Protein AF-A0A419HL09-F1 (afdb_monomer)

Solvent-accessible surface area (backbone atoms only — not comparable to full-atom values): 7977 Å² total; per-residue (Å²): 132,86,59,69,48,57,58,48,46,53,53,75,68,60,90,82,55,53,80,40,65,50,60,51,70,68,62,63,86,69,49,49,61,59,54,57,70,48,41,67,68,44,73,73,35,89,59,52,77,87,79,62,77,94,70,63,60,51,78,77,43,82,54,83,77,85,52,54,80,73,56,50,77,66,54,51,51,51,52,51,54,51,52,49,62,69,48,72,80,61,78,89,81,84,73,44,80,46,75,74,45,79,57,64,70,48,78,45,66,44,65,39,66,62,66,70,56,49,68,65,65,73,78,116

pLDDT: mean 76.98, std 15.02, range [38.66, 94.62]

Structure (mmCIF, N/CA/C/O backbone):
data_AF-A0A419HL09-F1
#
_entry.id   AF-A0A419HL09-F1
#
loop_
_atom_site.group_PDB
_atom_site.id
_atom_site.type_symbol
_atom_site.label_atom_id
_atom_site.label_alt_id
_atom_site.label_comp_id
_atom_site.label_asym_id
_atom_site.label_entity_id
_atom_site.label_seq_id
_atom_site.pdbx_PDB_ins_code
_atom_site.Cartn_x
_atom_site.Cartn_y
_atom_site.Cartn_z
_atom_site.occupancy
_atom_site.B_iso_or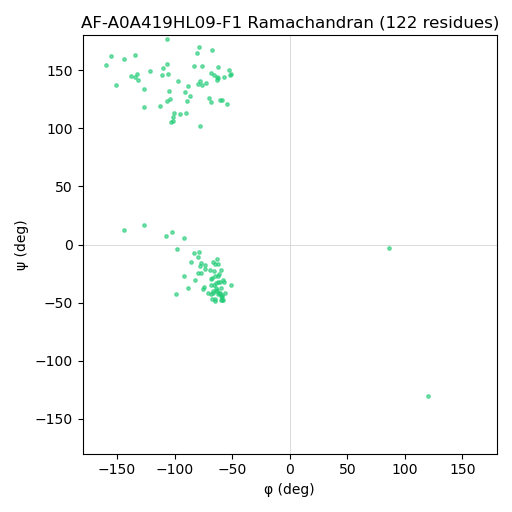_equiv
_atom_site.auth_seq_id
_atom_site.auth_comp_id
_atom_site.auth_asym_id
_atom_site.auth_atom_id
_atom_site.pdbx_PDB_model_num
ATOM 1 N N . MET A 1 1 ? 0.311 -14.899 -26.953 1.00 41.19 1 MET A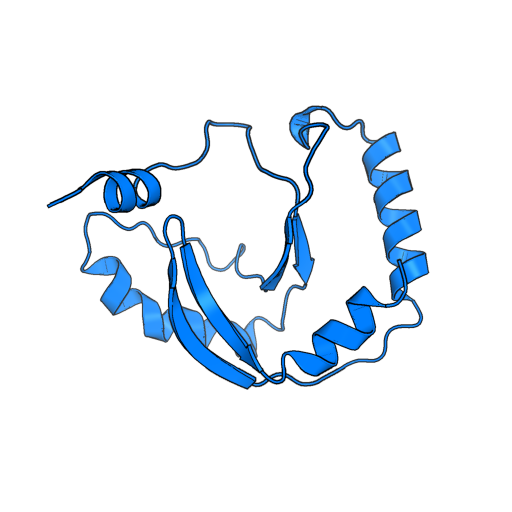 N 1
ATOM 2 C CA . MET A 1 1 ? 0.486 -14.529 -25.535 1.00 41.19 1 MET A CA 1
ATOM 3 C C . MET A 1 1 ? 0.433 -13.021 -25.478 1.00 41.19 1 MET A C 1
ATOM 5 O O . MET A 1 1 ? 1.209 -12.391 -26.180 1.00 41.19 1 MET A O 1
ATOM 9 N N . ASP A 1 2 ? -0.546 -12.472 -24.769 1.00 39.72 2 ASP A N 1
ATOM 10 C CA . ASP A 1 2 ? -0.732 -11.030 -24.618 1.00 39.72 2 ASP A CA 1
ATOM 11 C C . ASP A 1 2 ? 0.275 -10.509 -23.581 1.00 39.72 2 ASP A C 1
ATOM 13 O O . ASP A 1 2 ? 0.131 -10.749 -22.385 1.00 39.72 2 ASP A O 1
ATOM 17 N N . THR A 1 3 ? 1.359 -9.892 -24.054 1.00 46.03 3 THR A N 1
ATOM 18 C CA . THR A 1 3 ? 2.448 -9.363 -23.214 1.00 46.03 3 THR A CA 1
ATOM 19 C C . THR A 1 3 ? 2.104 -8.014 -22.576 1.00 46.03 3 THR A C 1
ATOM 21 O O . THR A 1 3 ? 2.835 -7.549 -21.704 1.00 46.03 3 THR A O 1
ATOM 24 N N . SER A 1 4 ? 0.960 -7.415 -22.933 1.00 57.09 4 SER A N 1
ATOM 25 C CA . SER A 1 4 ? 0.589 -6.049 -22.538 1.00 57.09 4 SER A CA 1
ATOM 26 C C . SER A 1 4 ? 0.441 -5.843 -21.025 1.00 57.09 4 SER A C 1
ATOM 28 O O . SER A 1 4 ? 0.661 -4.738 -20.526 1.00 57.09 4 SER A O 1
ATOM 30 N N . GLY A 1 5 ? 0.099 -6.896 -20.275 1.00 52.91 5 GLY A N 1
ATOM 31 C CA . GLY A 1 5 ? -0.006 -6.850 -18.814 1.00 52.91 5 GLY A CA 1
ATOM 32 C C . GLY A 1 5 ? 1.350 -6.823 -18.099 1.00 52.91 5 GLY A C 1
ATOM 33 O O . GLY A 1 5 ? 1.498 -6.120 -17.103 1.00 52.91 5 GLY A O 1
ATOM 34 N N . LEU A 1 6 ? 2.356 -7.535 -18.618 1.00 55.03 6 LEU A N 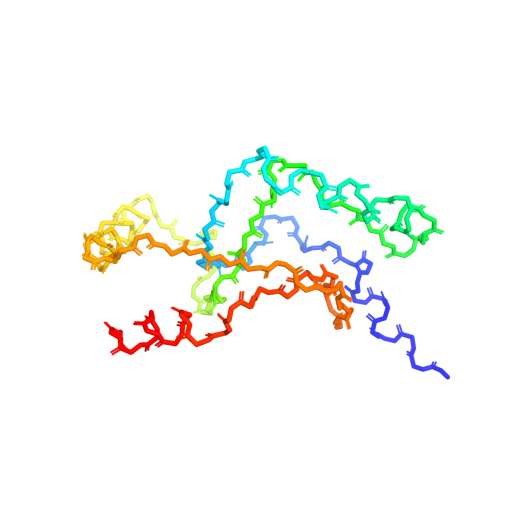1
ATOM 35 C CA . LEU A 1 6 ? 3.708 -7.549 -18.043 1.00 55.03 6 LEU A CA 1
ATOM 36 C C . LEU A 1 6 ? 4.462 -6.252 -18.354 1.00 55.03 6 LEU A C 1
ATOM 38 O O . LEU A 1 6 ? 5.130 -5.707 -17.479 1.00 55.03 6 LEU A O 1
ATOM 42 N N . ASP A 1 7 ? 4.288 -5.701 -19.555 1.00 57.69 7 ASP A N 1
ATOM 43 C CA . ASP A 1 7 ? 4.914 -4.432 -19.947 1.00 57.69 7 ASP A CA 1
ATOM 44 C C . ASP A 1 7 ? 4.434 -3.257 -19.066 1.00 57.69 7 ASP A C 1
ATOM 46 O O . ASP A 1 7 ? 5.196 -2.342 -18.738 1.00 57.69 7 ASP A O 1
ATOM 50 N N . ARG A 1 8 ? 3.179 -3.314 -18.595 1.00 56.97 8 ARG A N 1
ATOM 51 C CA . ARG A 1 8 ? 2.622 -2.349 -17.632 1.00 56.97 8 ARG A CA 1
ATOM 52 C C . ARG A 1 8 ? 3.253 -2.446 -16.245 1.00 56.97 8 ARG A C 1
ATOM 54 O O . ARG A 1 8 ? 3.443 -1.411 -15.614 1.00 56.97 8 ARG A O 1
ATOM 61 N N . LEU A 1 9 ? 3.623 -3.646 -15.792 1.00 53.53 9 LEU A N 1
ATOM 62 C CA . LEU A 1 9 ? 4.355 -3.846 -14.532 1.00 53.53 9 LEU A CA 1
ATOM 63 C C . LEU A 1 9 ? 5.783 -3.282 -14.596 1.00 53.53 9 LEU A C 1
ATOM 65 O O . LEU A 1 9 ? 6.315 -2.840 -13.579 1.00 53.53 9 LEU A O 1
ATOM 69 N N . CYS A 1 10 ? 6.381 -3.256 -15.790 1.00 52.38 10 CYS A N 1
ATOM 70 C CA . CYS A 1 10 ? 7.747 -2.776 -16.012 1.00 52.38 10 CYS A CA 1
ATOM 71 C C . CYS A 1 10 ? 7.869 -1.243 -16.016 1.00 52.38 10 CYS A C 1
ATOM 73 O O . CYS A 1 10 ? 8.976 -0.707 -15.933 1.00 52.38 10 CYS A O 1
ATOM 75 N N . THR A 1 11 ? 6.758 -0.517 -16.157 1.00 57.78 11 THR A N 1
ATOM 76 C CA . THR A 1 11 ? 6.784 0.932 -16.385 1.00 57.78 11 THR A CA 1
ATOM 77 C C . THR A 1 11 ? 6.627 1.684 -15.065 1.00 57.78 11 THR A C 1
ATOM 79 O O . THR A 1 11 ? 5.566 1.661 -14.443 1.00 57.78 11 THR A O 1
ATOM 82 N N . ARG A 1 12 ? 7.679 2.389 -14.624 1.00 59.31 12 ARG A N 1
ATOM 83 C CA . ARG A 1 12 ? 7.547 3.377 -13.539 1.00 59.31 12 ARG A CA 1
ATOM 84 C C . ARG A 1 12 ? 6.663 4.535 -14.007 1.00 59.31 12 ARG A C 1
ATOM 86 O O . ARG A 1 12 ? 6.729 4.919 -15.173 1.00 59.31 12 ARG A O 1
ATOM 93 N N . TRP A 1 13 ? 5.880 5.108 -13.092 1.00 59.19 13 TRP A N 1
ATOM 94 C CA . TRP A 1 13 ? 5.129 6.338 -13.359 1.00 59.19 13 TRP A CA 1
ATOM 95 C C . TRP A 1 13 ? 6.060 7.435 -13.911 1.00 59.19 13 TRP A C 1
ATOM 97 O O . TRP A 1 13 ? 7.233 7.478 -13.508 1.00 59.19 13 TRP A O 1
ATOM 107 N N . PRO A 1 14 ? 5.575 8.310 -14.818 1.00 61.56 14 PRO A N 1
ATOM 108 C CA . PRO A 1 14 ? 6.348 9.454 -15.285 1.00 61.56 14 PRO A CA 1
ATOM 109 C C . PRO A 1 14 ? 6.905 10.272 -14.114 1.00 61.56 14 PRO A C 1
ATOM 111 O O . PRO A 1 14 ? 6.297 10.367 -13.047 1.00 61.56 14 PRO A O 1
ATOM 114 N N . ALA A 1 15 ? 8.085 10.864 -14.293 1.00 59.88 15 ALA A N 1
ATOM 115 C CA . ALA A 1 15 ? 8.721 11.643 -13.236 1.00 59.88 15 ALA A CA 1
ATOM 116 C C . ALA A 1 15 ? 7.811 12.804 -12.787 1.00 59.88 15 ALA A C 1
ATOM 118 O O . ALA A 1 15 ? 7.416 13.634 -13.600 1.00 59.88 15 ALA A O 1
ATOM 119 N N . GLY A 1 16 ? 7.504 12.866 -11.487 1.00 60.12 16 GLY A N 1
ATOM 120 C CA . GLY A 1 16 ? 6.621 13.888 -10.910 1.00 60.12 16 GLY A CA 1
ATOM 121 C C . GLY A 1 16 ? 5.128 13.552 -10.961 1.00 60.12 16 GLY A C 1
ATOM 122 O O . GLY A 1 16 ? 4.325 14.301 -10.407 1.00 60.12 16 GLY A O 1
ATOM 123 N N . GLU A 1 17 ? 4.753 12.422 -11.560 1.00 63.56 17 GLU A N 1
ATOM 124 C CA . GLU A 1 17 ? 3.391 11.907 -11.521 1.00 63.56 17 GLU A CA 1
ATOM 125 C C . GLU A 1 17 ? 3.292 10.796 -10.482 1.00 63.56 17 GLU A C 1
ATOM 127 O O . GLU A 1 17 ? 3.863 9.715 -10.616 1.00 63.56 17 GLU A O 1
ATOM 132 N N . THR A 1 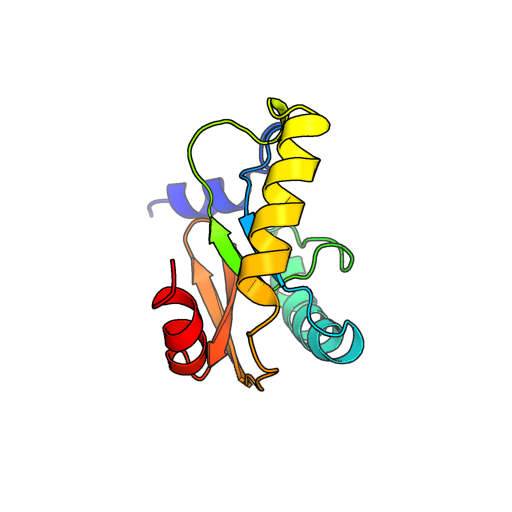18 ? 2.535 11.066 -9.427 1.00 64.12 18 THR A N 1
ATOM 133 C CA . 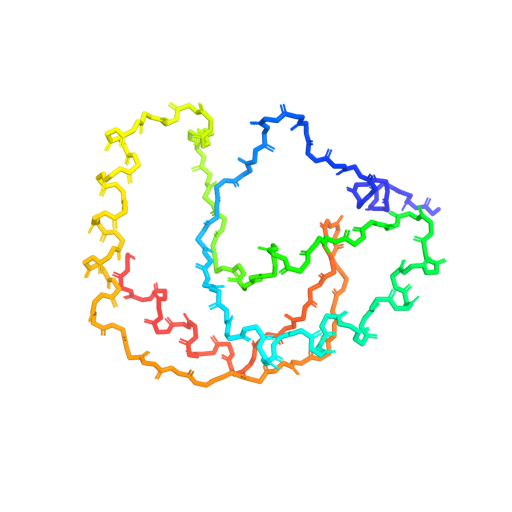THR A 1 18 ? 2.056 10.035 -8.517 1.00 64.12 18 THR A CA 1
ATOM 134 C C . THR A 1 18 ? 0.551 10.173 -8.414 1.00 64.12 18 THR A C 1
ATOM 136 O O . THR A 1 18 ? 0.011 11.275 -8.264 1.00 64.12 18 THR A O 1
ATOM 139 N N . 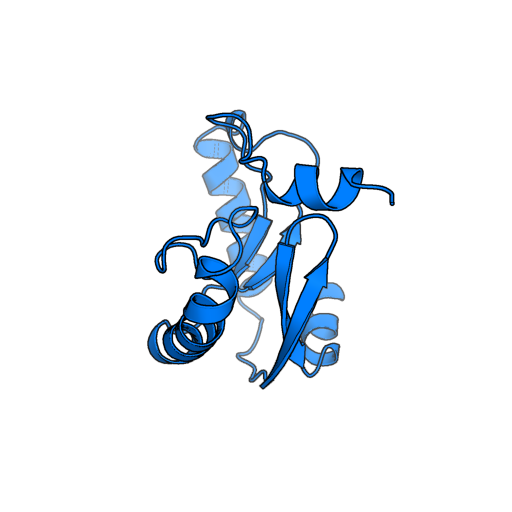LYS A 1 19 ? -0.154 9.045 -8.510 1.00 71.94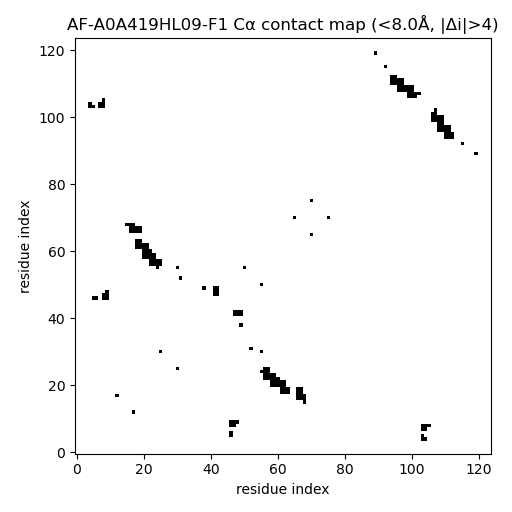 19 LYS A N 1
ATOM 140 C CA . LYS A 1 19 ? -1.546 9.015 -8.080 1.00 71.94 19 LYS A CA 1
ATOM 141 C C . LYS A 1 19 ? -1.564 9.309 -6.577 1.00 71.94 19 LYS A C 1
ATOM 143 O O . LYS A 1 19 ? -0.654 8.908 -5.850 1.00 71.94 19 LYS A O 1
ATOM 148 N N . LEU A 1 20 ? -2.551 10.068 -6.116 1.00 75.94 20 LEU A N 1
ATOM 149 C CA . LEU A 1 20 ? -2.761 10.247 -4.685 1.00 75.94 20 LEU A CA 1
ATOM 150 C C . LEU A 1 20 ? -3.420 8.983 -4.140 1.00 75.94 20 LEU A C 1
ATOM 152 O O . LEU A 1 20 ? -4.331 8.431 -4.754 1.00 75.94 20 LEU A O 1
ATOM 156 N N . HIS A 1 21 ? -2.966 8.518 -2.984 1.00 82.50 21 HIS A N 1
ATOM 157 C CA . HIS A 1 21 ? -3.554 7.370 -2.309 1.00 82.50 21 HIS A CA 1
ATOM 158 C C . HIS A 1 21 ? -3.731 7.687 -0.833 1.00 82.50 21 HIS A C 1
ATOM 160 O O . HIS A 1 21 ? -2.880 8.332 -0.221 1.00 82.50 21 HIS A O 1
ATOM 166 N N . VAL A 1 22 ? -4.814 7.177 -0.259 1.00 83.25 22 VAL A N 1
ATOM 167 C CA . VAL A 1 22 ? -4.938 7.019 1.186 1.00 83.25 22 VAL A CA 1
ATOM 168 C C . VAL A 1 22 ? -4.329 5.669 1.535 1.00 83.25 22 VAL A C 1
ATOM 170 O O . VAL A 1 22 ? -4.672 4.644 0.939 1.00 83.25 22 VAL A O 1
ATOM 173 N N . TYR A 1 23 ? -3.408 5.671 2.487 1.00 86.25 23 TYR A N 1
ATOM 174 C CA . TYR A 1 23 ? -2.740 4.481 2.985 1.00 86.25 23 TYR A CA 1
ATOM 175 C C . TYR A 1 23 ? -2.502 4.613 4.483 1.00 86.25 23 TYR A C 1
ATOM 177 O O . TYR A 1 23 ? -2.454 5.722 5.017 1.00 86.25 23 TYR A O 1
ATOM 185 N N . PHE A 1 24 ? -2.295 3.482 5.146 1.00 85.12 24 PHE A N 1
ATOM 186 C CA . PHE A 1 24 ? -1.674 3.461 6.463 1.00 85.12 24 PHE A CA 1
ATOM 187 C C . PHE A 1 24 ? -0.280 2.849 6.354 1.00 85.12 24 PHE A C 1
ATOM 189 O O . PHE A 1 24 ? 0.005 2.056 5.451 1.00 85.12 24 PHE A O 1
ATOM 196 N N . VAL A 1 25 ? 0.603 3.262 7.258 1.00 84.06 25 VAL A N 1
ATOM 197 C CA . VAL A 1 25 ? 1.963 2.733 7.374 1.00 84.06 25 VAL A CA 1
ATOM 198 C C . VAL A 1 25 ? 1.962 1.792 8.572 1.00 84.06 25 VAL A C 1
ATOM 200 O O . VAL A 1 25 ? 1.867 2.276 9.702 1.00 84.06 25 VAL A O 1
ATOM 203 N N . PRO A 1 26 ? 1.992 0.467 8.357 1.00 80.50 26 PRO A N 1
ATOM 204 C CA . PRO A 1 26 ? 2.084 -0.476 9.463 1.00 80.50 26 PRO A CA 1
ATOM 205 C C . PRO A 1 26 ? 3.448 -0.367 10.158 1.00 80.50 26 PRO A C 1
ATOM 207 O O . PRO A 1 26 ? 4.386 0.218 9.610 1.00 80.50 26 PRO A O 1
ATOM 210 N N . ASP A 1 27 ? 3.580 -0.974 11.339 1.00 86.06 27 ASP A N 1
ATOM 211 C CA . ASP A 1 27 ? 4.868 -1.067 12.031 1.00 86.06 27 ASP A CA 1
ATOM 212 C C . ASP A 1 27 ? 5.930 -1.705 11.106 1.00 86.06 27 ASP A C 1
ATOM 214 O O . ASP A 1 27 ? 5.751 -2.851 10.667 1.00 86.06 27 ASP A O 1
ATOM 218 N N . PRO A 1 28 ? 7.050 -1.008 10.813 1.00 86.50 28 PRO A N 1
ATOM 219 C CA . PRO A 1 28 ? 8.140 -1.547 10.009 1.00 86.50 28 PRO A CA 1
ATOM 220 C C . PRO A 1 28 ? 8.633 -2.914 10.488 1.00 86.50 28 PRO A C 1
ATOM 222 O O . PRO A 1 28 ? 8.977 -3.754 9.655 1.00 86.50 28 PRO A O 1
ATOM 225 N N . ALA A 1 29 ? 8.638 -3.172 11.799 1.00 88.62 29 ALA A N 1
ATOM 226 C CA . ALA A 1 29 ? 9.079 -4.447 12.359 1.00 88.62 29 ALA A CA 1
ATOM 227 C C . ALA A 1 29 ? 8.175 -5.622 11.942 1.00 88.62 29 ALA A C 1
ATOM 229 O O . ALA A 1 29 ? 8.650 -6.753 11.843 1.00 88.62 29 ALA A O 1
ATOM 230 N N . GLN A 1 30 ? 6.899 -5.358 11.650 1.00 84.19 30 GLN A N 1
ATOM 231 C CA . GLN A 1 30 ? 5.923 -6.371 11.246 1.00 84.19 30 GLN A CA 1
ATOM 232 C C . GLN A 1 30 ? 5.913 -6.606 9.729 1.00 84.19 30 GLN A C 1
ATOM 234 O O . GLN A 1 30 ? 5.782 -7.743 9.280 1.00 84.19 30 GLN A O 1
ATOM 239 N N . ILE A 1 31 ? 6.092 -5.555 8.922 1.00 84.81 31 ILE A N 1
ATOM 240 C CA . ILE A 1 31 ? 5.974 -5.648 7.452 1.00 84.81 31 ILE A CA 1
ATOM 241 C C . ILE A 1 31 ? 7.286 -5.936 6.733 1.00 84.81 31 ILE A C 1
ATOM 243 O O . ILE A 1 31 ? 7.277 -6.532 5.654 1.00 84.81 31 ILE A O 1
ATOM 247 N N . THR A 1 32 ? 8.421 -5.539 7.311 1.00 88.12 32 THR A N 1
ATOM 248 C CA . THR A 1 32 ? 9.736 -5.739 6.687 1.00 88.12 32 THR A CA 1
ATOM 249 C C . THR A 1 32 ? 10.020 -7.221 6.410 1.00 88.12 32 THR A C 1
ATOM 251 O O . THR A 1 32 ? 10.415 -7.531 5.284 1.00 88.12 32 THR A O 1
ATOM 254 N N . PRO A 1 33 ? 9.764 -8.164 7.345 1.00 89.31 33 PRO A N 1
ATOM 255 C CA . PRO A 1 33 ? 9.976 -9.588 7.081 1.00 89.31 33 PRO A CA 1
ATOM 256 C C . PRO A 1 33 ? 9.138 -10.124 5.913 1.00 89.31 33 PRO A C 1
ATOM 258 O O . PRO A 1 33 ? 9.641 -10.917 5.118 1.00 89.31 33 PRO A O 1
ATOM 261 N N . LEU A 1 34 ? 7.891 -9.658 5.765 1.00 86.06 34 LEU A N 1
ATOM 262 C CA . LEU A 1 34 ? 7.010 -10.053 4.660 1.00 86.06 34 LEU A CA 1
ATOM 263 C C . LEU A 1 34 ? 7.563 -9.575 3.317 1.00 86.06 34 LEU A C 1
ATOM 265 O O . LEU A 1 34 ? 7.695 -10.357 2.378 1.00 86.06 34 LEU A O 1
ATOM 269 N N . ALA A 1 35 ? 7.948 -8.298 3.236 1.00 87.62 35 ALA A N 1
ATOM 270 C CA . ALA A 1 35 ? 8.558 -7.749 2.031 1.00 87.62 35 ALA A CA 1
ATOM 271 C C . ALA A 1 35 ? 9.864 -8.481 1.687 1.00 87.62 35 ALA A C 1
ATOM 273 O O . ALA A 1 35 ? 10.107 -8.801 0.525 1.00 87.62 35 ALA A O 1
ATOM 274 N N . HIS A 1 36 ? 10.695 -8.780 2.690 1.00 91.19 36 HIS A N 1
ATOM 275 C CA . HIS A 1 36 ? 11.965 -9.483 2.506 1.00 91.19 36 HIS A CA 1
ATOM 276 C C . HIS A 1 36 ? 11.776 -10.922 2.027 1.00 91.19 36 HIS A C 1
ATOM 278 O O . HIS A 1 36 ? 1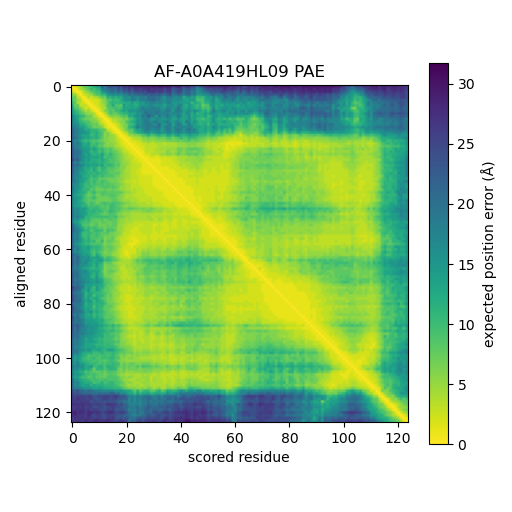2.560 -11.364 1.192 1.00 91.19 36 HIS A O 1
ATOM 284 N N . ALA A 1 37 ? 10.720 -11.615 2.459 1.00 90.19 37 ALA A N 1
ATOM 285 C CA . ALA A 1 37 ? 10.381 -12.946 1.957 1.00 90.19 37 ALA A CA 1
ATOM 286 C C . ALA A 1 37 ? 10.018 -12.947 0.457 1.00 90.19 37 ALA A C 1
ATOM 288 O O . ALA A 1 37 ? 10.336 -13.900 -0.250 1.00 90.19 37 ALA A O 1
ATOM 289 N N . CYS A 1 38 ? 9.407 -11.871 -0.052 1.00 88.75 38 CYS A N 1
ATOM 290 C CA . CYS A 1 38 ? 9.046 -11.745 -1.469 1.00 88.75 38 CYS A CA 1
ATOM 291 C C . CYS A 1 38 ? 10.224 -11.342 -2.373 1.00 88.75 38 CYS A C 1
ATOM 293 O O . CYS A 1 38 ? 10.197 -11.608 -3.574 1.00 88.75 38 CYS A O 1
ATOM 295 N N . ARG A 1 39 ? 11.249 -10.675 -1.826 1.00 90.25 39 ARG A N 1
ATOM 296 C CA . ARG A 1 39 ? 12.338 -10.070 -2.615 1.00 90.25 39 ARG A CA 1
ATOM 297 C C . ARG A 1 39 ? 13.107 -11.048 -3.500 1.00 90.25 39 ARG A C 1
ATOM 299 O O . ARG A 1 39 ? 13.246 -10.712 -4.667 1.00 90.25 39 ARG A O 1
ATOM 306 N N . PRO A 1 40 ? 13.555 -12.228 -3.028 1.00 92.00 40 PRO A N 1
ATOM 307 C CA . PRO A 1 40 ? 14.289 -13.158 -3.885 1.00 92.00 40 PRO A CA 1
ATOM 308 C C . PRO A 1 40 ? 13.500 -13.539 -5.142 1.00 92.00 40 PRO A C 1
ATOM 310 O O . PRO A 1 40 ? 14.045 -13.518 -6.237 1.00 92.00 40 PRO A O 1
ATOM 313 N N . VAL A 1 41 ? 12.192 -13.778 -4.996 1.00 90.75 41 VAL A N 1
ATOM 314 C CA . VAL A 1 41 ? 11.301 -14.116 -6.117 1.00 90.75 41 VAL A CA 1
ATOM 315 C C . VAL A 1 41 ? 11.138 -12.937 -7.081 1.00 90.75 41 VAL A C 1
ATOM 317 O O . VAL A 1 41 ? 11.116 -13.124 -8.293 1.00 90.75 41 VAL A O 1
ATOM 320 N N . ILE A 1 42 ? 11.019 -11.713 -6.558 1.00 88.38 42 ILE A N 1
ATOM 321 C CA . ILE A 1 42 ? 10.903 -10.501 -7.382 1.00 88.38 42 ILE A CA 1
ATOM 322 C C . ILE A 1 42 ? 12.215 -10.219 -8.125 1.00 88.38 42 ILE A C 1
ATOM 324 O O . ILE A 1 42 ? 12.179 -9.888 -9.306 1.00 88.38 42 ILE A O 1
ATOM 328 N N . ASP A 1 43 ? 13.356 -10.360 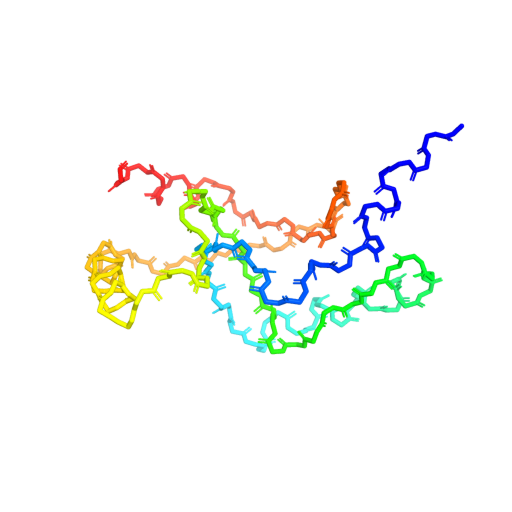-7.452 1.00 89.81 43 ASP A N 1
ATOM 329 C CA . ASP A 1 43 ? 14.680 -10.044 -7.994 1.00 89.81 43 ASP A CA 1
ATOM 330 C C . ASP A 1 43 ? 15.113 -11.037 -9.099 1.00 89.81 43 ASP A C 1
ATOM 332 O O . ASP A 1 43 ? 15.934 -10.693 -9.949 1.00 89.81 43 ASP A O 1
ATOM 336 N N . GLU A 1 44 ? 14.534 -12.244 -9.140 1.00 92.31 44 GLU A N 1
ATOM 337 C CA . GLU A 1 44 ? 14.718 -13.220 -10.228 1.00 92.31 44 GLU A CA 1
ATOM 338 C C . GLU A 1 44 ? 13.979 -12.843 -11.525 1.00 92.31 44 GLU A C 1
ATOM 340 O O . GLU A 1 44 ? 14.295 -13.363 -12.599 1.00 92.31 44 GLU A O 1
ATOM 345 N N . LEU A 1 45 ? 12.997 -11.939 -11.451 1.00 87.38 45 LEU A N 1
ATOM 346 C CA . LEU A 1 45 ? 12.157 -11.558 -12.582 1.00 87.38 45 LEU A CA 1
ATOM 347 C C . LEU A 1 45 ? 12.626 -10.214 -13.167 1.00 87.38 45 LEU A C 1
ATOM 349 O O . LEU A 1 45 ? 12.331 -9.163 -12.600 1.00 87.38 45 LEU A O 1
ATOM 353 N N . PRO A 1 46 ? 13.286 -10.193 -14.344 1.00 84.12 46 PRO A N 1
ATOM 354 C CA . PRO A 1 46 ? 13.874 -8.969 -14.906 1.00 84.12 46 PRO A CA 1
ATOM 355 C C . PRO A 1 46 ? 12.836 -7.910 -15.311 1.00 84.12 46 PRO A C 1
ATOM 357 O O . PRO A 1 46 ? 13.188 -6.756 -15.544 1.00 84.12 46 PRO A O 1
ATOM 360 N N . CYS A 1 47 ? 11.563 -8.297 -15.413 1.00 79.38 47 CYS A N 1
ATOM 361 C CA . CYS A 1 47 ? 10.438 -7.405 -15.682 1.00 79.38 47 CYS A CA 1
ATOM 362 C C . CYS A 1 47 ? 9.905 -6.693 -14.426 1.00 79.38 47 CYS A C 1
ATOM 364 O O . CYS A 1 47 ? 9.038 -5.828 -14.534 1.00 79.38 47 CYS A O 1
ATOM 366 N N . LEU A 1 48 ? 10.388 -7.042 -13.232 1.00 82.69 48 LEU A N 1
ATOM 367 C CA . LEU A 1 48 ? 9.930 -6.450 -11.983 1.00 82.69 48 LEU A CA 1
ATOM 368 C C . LEU A 1 48 ? 11.013 -5.572 -11.360 1.00 82.69 48 LEU A C 1
ATOM 370 O O . LEU A 1 48 ? 12.207 -5.848 -11.425 1.00 82.69 48 LEU A O 1
ATOM 374 N N . ALA A 1 49 ? 10.571 -4.502 -10.704 1.00 81.31 49 ALA A N 1
ATOM 375 C CA . ALA A 1 49 ? 11.423 -3.661 -9.880 1.00 81.31 49 ALA A CA 1
ATOM 376 C C . ALA A 1 49 ? 10.805 -3.535 -8.488 1.00 81.31 49 ALA A C 1
ATOM 378 O O . ALA A 1 49 ? 9.700 -3.009 -8.334 1.00 81.31 49 ALA A O 1
ATOM 379 N N . ARG A 1 50 ? 11.523 -3.993 -7.458 1.00 84.25 50 ARG A N 1
ATOM 380 C CA . ARG A 1 50 ? 11.073 -3.831 -6.072 1.00 84.25 50 ARG A CA 1
ATOM 381 C C . ARG A 1 50 ? 11.114 -2.367 -5.631 1.00 84.25 50 ARG A C 1
ATOM 383 O O . ARG A 1 50 ? 12.007 -1.609 -6.019 1.00 84.25 50 ARG A O 1
ATOM 390 N N . GLN A 1 51 ? 10.181 -1.998 -4.760 1.00 83.38 51 GLN A N 1
ATOM 391 C CA . GLN A 1 51 ? 10.177 -0.689 -4.110 1.00 83.38 51 GLN A CA 1
ATOM 392 C C . GLN A 1 51 ? 11.114 -0.668 -2.881 1.00 83.38 51 GLN A C 1
ATOM 394 O O . GLN A 1 51 ? 11.373 -1.721 -2.285 1.00 83.38 51 GLN A O 1
ATOM 399 N N . PRO A 1 52 ? 11.657 0.503 -2.493 1.00 84.12 52 PRO A N 1
ATOM 400 C CA . PRO A 1 52 ? 12.395 0.681 -1.240 1.00 84.12 52 PRO A CA 1
ATOM 401 C C . PRO A 1 52 ? 11.530 0.424 0.005 1.00 84.12 52 PRO A C 1
ATOM 403 O O . PRO A 1 52 ? 10.332 0.696 -0.010 1.00 84.12 52 PRO A O 1
ATOM 406 N N . ASP A 1 53 ? 12.151 0.002 1.115 1.00 84.88 53 ASP A N 1
ATOM 407 C CA . ASP A 1 53 ? 11.430 -0.280 2.375 1.00 84.88 53 ASP A CA 1
ATOM 408 C C . ASP A 1 53 ? 10.705 0.946 2.940 1.00 84.88 53 ASP A C 1
ATOM 410 O O . ASP A 1 53 ? 9.617 0.832 3.495 1.00 84.88 53 ASP A O 1
ATOM 414 N N . VAL A 1 54 ? 11.268 2.137 2.728 1.00 84.69 54 VAL A N 1
ATOM 415 C CA . VAL A 1 54 ? 10.667 3.413 3.150 1.00 84.69 54 VAL A CA 1
ATOM 416 C C . VAL A 1 54 ? 9.327 3.712 2.472 1.00 84.69 54 VAL A C 1
ATOM 418 O O . VAL A 1 54 ? 8.633 4.635 2.884 1.00 84.69 54 VAL A O 1
ATOM 421 N N . TRP A 1 55 ? 8.970 2.966 1.424 1.00 85.06 55 TRP A N 1
ATOM 422 C CA . TRP A 1 55 ? 7.701 3.098 0.713 1.00 85.06 55 TRP A CA 1
ATOM 423 C C . TRP A 1 55 ? 6.738 1.946 1.000 1.00 85.06 55 TRP A C 1
ATOM 425 O O . TRP A 1 55 ? 5.692 1.880 0.360 1.00 85.06 55 TRP A O 1
ATOM 435 N N . LEU A 1 56 ? 7.045 1.041 1.935 1.00 86.19 56 LEU A N 1
ATOM 436 C CA . LEU A 1 56 ? 6.103 -0.005 2.327 1.00 86.19 56 LEU A CA 1
ATOM 437 C C . LEU A 1 56 ? 4.907 0.612 3.060 1.00 86.19 56 LEU A C 1
ATOM 439 O O . LEU A 1 56 ? 5.054 1.298 4.068 1.00 86.19 56 LEU A O 1
ATOM 443 N N . HIS A 1 57 ? 3.715 0.361 2.532 1.00 86.75 57 HIS A N 1
ATOM 444 C CA . HIS A 1 57 ? 2.450 0.817 3.089 1.00 86.75 57 HIS A CA 1
ATOM 445 C C . HIS A 1 57 ? 1.322 -0.112 2.640 1.00 86.75 57 HIS A C 1
ATOM 447 O O . HIS A 1 57 ? 1.458 -0.843 1.657 1.00 86.75 57 HIS A O 1
ATOM 453 N N . ALA A 1 58 ? 0.192 -0.051 3.337 1.00 85.44 58 ALA A N 1
ATOM 454 C CA . ALA A 1 58 ? -1.037 -0.705 2.918 1.00 85.44 58 ALA A CA 1
ATOM 455 C C . ALA A 1 58 ? -1.972 0.343 2.302 1.00 85.44 58 ALA A C 1
ATOM 457 O O . ALA A 1 58 ? -2.477 1.239 2.985 1.00 85.44 58 ALA A O 1
ATOM 458 N N . THR A 1 59 ? -2.159 0.266 0.984 1.00 84.88 59 THR A N 1
ATOM 459 C CA . THR A 1 59 ? -3.053 1.163 0.246 1.00 84.88 59 THR A CA 1
ATOM 460 C C . THR A 1 59 ? -4.508 0.861 0.598 1.00 84.88 59 THR A C 1
ATOM 462 O O . THR A 1 59 ? -4.957 -0.269 0.443 1.00 84.88 59 THR A O 1
ATOM 465 N N . MET A 1 60 ? -5.255 1.880 1.023 1.00 82.81 60 MET A N 1
ATOM 466 C CA . MET A 1 60 ? -6.682 1.769 1.345 1.00 82.81 60 MET A CA 1
ATOM 467 C C . MET A 1 60 ? -7.565 2.245 0.193 1.00 82.81 60 MET A C 1
ATOM 469 O O . MET A 1 60 ? -8.581 1.633 -0.116 1.00 82.81 60 MET A O 1
ATOM 473 N N . MET A 1 61 ? -7.187 3.359 -0.437 1.00 79.94 61 MET A N 1
ATOM 474 C CA . MET A 1 61 ? -7.989 3.995 -1.478 1.00 79.94 61 MET A CA 1
ATOM 475 C C . MET A 1 61 ? -7.086 4.732 -2.458 1.00 79.94 61 MET A C 1
ATOM 477 O O . MET A 1 61 ? -6.155 5.428 -2.057 1.00 79.94 61 MET A O 1
ATOM 481 N N . ALA A 1 62 ? -7.376 4.599 -3.748 1.00 80.56 62 ALA A N 1
ATOM 482 C CA . ALA A 1 62 ? -6.794 5.453 -4.771 1.00 80.56 62 ALA A CA 1
ATOM 483 C C . ALA A 1 62 ? -7.673 6.701 -4.935 1.00 80.56 62 ALA A C 1
ATOM 485 O O . ALA A 1 62 ? -8.895 6.590 -4.968 1.00 80.56 62 ALA A O 1
ATOM 486 N N . VAL A 1 63 ? -7.058 7.874 -5.035 1.00 79.94 63 VAL A N 1
ATOM 487 C CA . VAL A 1 63 ? -7.752 9.151 -5.212 1.00 79.94 63 VAL A CA 1
ATOM 488 C C . VAL A 1 63 ? -7.594 9.575 -6.668 1.00 79.94 63 VAL A C 1
ATOM 490 O O . VAL A 1 63 ? -6.481 9.642 -7.191 1.00 79.94 63 VAL A O 1
ATOM 493 N N . ASP A 1 64 ? -8.721 9.827 -7.323 1.00 78.38 64 ASP A N 1
ATOM 494 C CA . ASP A 1 64 ? -8.802 10.307 -8.701 1.00 78.38 64 ASP A CA 1
ATOM 495 C C . ASP A 1 64 ? -9.218 11.787 -8.729 1.00 78.38 64 ASP A C 1
ATOM 497 O O . ASP A 1 64 ? -9.849 12.284 -7.795 1.00 78.38 64 ASP A O 1
ATOM 501 N N . GLY A 1 65 ? -8.864 12.502 -9.801 1.00 80.56 65 GLY A N 1
ATOM 502 C CA . GLY A 1 65 ? -9.152 13.930 -9.965 1.00 80.56 65 GLY A CA 1
ATOM 503 C C . GLY A 1 65 ? -7.881 14.758 -10.129 1.00 80.56 65 GLY A C 1
ATOM 504 O O . GLY A 1 65 ? -7.039 14.440 -10.968 1.00 80.56 65 GLY A O 1
ATOM 505 N N . THR A 1 66 ? -7.754 15.837 -9.356 1.00 78.38 66 THR A N 1
ATOM 506 C CA . THR A 1 66 ? -6.580 16.718 -9.394 1.00 78.38 66 THR A CA 1
ATOM 507 C C . THR A 1 66 ? -5.311 15.937 -9.023 1.00 78.38 66 THR A C 1
ATOM 509 O O . THR A 1 66 ? -5.269 15.349 -7.939 1.00 78.38 66 THR A O 1
ATOM 512 N N . PRO A 1 67 ? -4.265 15.928 -9.875 1.00 75.12 67 PRO A N 1
ATOM 513 C CA . PRO A 1 67 ? -2.991 15.300 -9.540 1.00 75.12 67 PRO A CA 1
ATOM 514 C C . PRO A 1 67 ? -2.401 15.894 -8.260 1.00 75.12 67 PRO A C 1
ATOM 516 O O . PRO A 1 67 ? -2.484 17.102 -8.043 1.00 75.12 67 PRO A O 1
ATOM 519 N N . GLY A 1 68 ? -1.736 15.072 -7.445 1.00 76.38 68 GLY A N 1
ATOM 520 C CA . GLY A 1 68 ? -1.093 15.549 -6.214 1.00 76.38 68 GLY A CA 1
ATOM 521 C C . GLY A 1 68 ? -0.076 16.664 -6.452 1.00 76.38 68 GLY A C 1
ATOM 522 O O . GLY A 1 68 ? 0.028 17.582 -5.649 1.00 76.38 68 GLY A O 1
ATOM 523 N N . SER A 1 69 ? 0.607 16.641 -7.598 1.00 80.00 69 SER A N 1
ATOM 524 C CA . SER A 1 69 ? 1.546 17.688 -8.017 1.00 80.00 69 SER A CA 1
ATOM 525 C C . SER A 1 69 ? 0.898 19.055 -8.272 1.00 80.00 69 SER A C 1
ATOM 527 O O . SER A 1 69 ? 1.609 20.055 -8.320 1.00 80.00 69 SER A O 1
ATOM 529 N N . ALA A 1 70 ? -0.428 19.115 -8.427 1.00 83.62 70 ALA A N 1
ATOM 530 C CA . ALA A 1 70 ? -1.181 20.346 -8.647 1.00 83.62 70 ALA A CA 1
ATOM 531 C C . ALA A 1 70 ? -1.821 20.911 -7.365 1.00 83.62 70 ALA A C 1
ATOM 533 O O . ALA A 1 70 ? -2.422 21.984 -7.415 1.00 83.62 70 ALA A O 1
ATOM 534 N N . LEU A 1 71 ? -1.711 20.217 -6.227 1.00 84.94 71 LEU A N 1
ATOM 535 C CA . LEU A 1 71 ? -2.240 20.700 -4.955 1.00 84.94 71 LEU A CA 1
ATOM 536 C C . LEU A 1 71 ? -1.292 21.723 -4.318 1.00 84.94 71 LEU A C 1
ATOM 538 O O . LEU A 1 71 ? -0.072 21.554 -4.297 1.00 84.94 71 LEU A O 1
ATOM 542 N N . THR A 1 72 ? -1.855 22.791 -3.757 1.00 90.50 72 THR A N 1
ATOM 543 C CA . THR A 1 72 ? -1.075 23.782 -3.009 1.00 90.50 72 THR A CA 1
ATOM 544 C C . THR A 1 72 ? -0.786 23.304 -1.584 1.00 90.50 72 THR A C 1
ATOM 546 O O . THR A 1 72 ? -1.448 22.411 -1.053 1.00 90.50 72 THR A O 1
ATOM 549 N N . GLY A 1 73 ? 0.160 23.953 -0.897 1.00 89.69 73 GLY A N 1
ATOM 550 C CA . GLY A 1 73 ? 0.403 23.685 0.526 1.00 89.69 73 GLY A CA 1
ATOM 551 C C . GLY A 1 73 ? -0.833 23.911 1.413 1.00 89.69 73 GLY A C 1
ATOM 552 O O . GLY A 1 73 ? -1.007 23.211 2.409 1.00 89.69 73 GLY A O 1
ATOM 553 N N . ALA A 1 74 ? -1.716 24.843 1.033 1.00 93.62 74 ALA A N 1
ATOM 554 C CA . ALA A 1 74 ? -2.976 25.083 1.734 1.00 93.62 74 ALA A CA 1
ATOM 555 C C . ALA A 1 74 ? -3.980 23.939 1.511 1.00 93.62 74 ALA A C 1
ATOM 557 O O . ALA A 1 74 ? -4.591 23.480 2.476 1.00 93.62 74 ALA A O 1
ATOM 558 N N . ASP A 1 75 ? -4.086 23.430 0.278 1.00 91.25 75 ASP A N 1
ATOM 559 C CA . ASP A 1 75 ? -4.944 22.280 -0.043 1.00 91.25 75 ASP A CA 1
ATOM 560 C C . ASP A 1 75 ? -4.492 21.027 0.716 1.00 91.25 75 ASP A C 1
ATOM 562 O O . ASP A 1 75 ? -5.314 20.313 1.291 1.00 91.25 75 ASP A O 1
ATOM 566 N N . HIS A 1 76 ? -3.175 20.797 0.787 1.00 88.44 76 HIS A N 1
ATOM 567 C CA . HIS A 1 76 ? -2.594 19.705 1.570 1.00 88.44 76 HIS A CA 1
ATOM 568 C C . HIS A 1 76 ? -2.973 19.802 3.051 1.00 88.44 76 HIS A C 1
ATOM 570 O O . HIS A 1 76 ? -3.384 18.806 3.648 1.00 88.44 76 HIS A O 1
ATOM 576 N N . ALA A 1 77 ? -2.842 20.988 3.650 1.00 91.31 77 ALA A N 1
ATOM 577 C CA . ALA A 1 77 ? -3.137 21.192 5.064 1.00 91.31 77 ALA A CA 1
ATOM 578 C C . ALA A 1 77 ? -4.634 21.024 5.380 1.00 91.31 77 ALA A C 1
ATOM 580 O O . ALA A 1 77 ? -4.976 20.383 6.377 1.00 91.31 77 ALA A O 1
ATOM 581 N N . ASP A 1 78 ? -5.527 21.547 4.531 1.00 94.62 78 ASP A N 1
ATOM 582 C CA . ASP A 1 78 ? -6.975 21.381 4.711 1.00 94.62 78 ASP A CA 1
ATOM 583 C C . ASP A 1 78 ? -7.386 19.909 4.575 1.00 94.62 78 ASP A C 1
ATOM 585 O O . ASP A 1 78 ? -8.076 19.372 5.449 1.00 94.62 78 ASP A O 1
ATOM 589 N N . LEU A 1 79 ? -6.903 19.225 3.531 1.00 90.12 79 LEU A N 1
ATOM 590 C CA . LEU A 1 79 ? -7.178 17.806 3.312 1.00 90.12 79 LEU A CA 1
ATOM 591 C C . LEU A 1 79 ? -6.686 16.954 4.489 1.00 90.12 79 LEU A C 1
ATOM 593 O O . LEU A 1 79 ? -7.451 16.153 5.028 1.00 90.12 79 LEU A O 1
ATOM 597 N N . ALA A 1 80 ? -5.447 17.168 4.942 1.00 90.12 80 ALA A N 1
ATOM 598 C CA . ALA A 1 80 ? -4.891 16.468 6.097 1.00 90.12 80 ALA A CA 1
ATOM 599 C C . ALA A 1 80 ? -5.725 16.707 7.367 1.00 90.12 80 ALA A C 1
ATOM 601 O O . ALA A 1 80 ? -6.040 15.761 8.089 1.00 90.12 80 ALA A O 1
ATOM 602 N N . GLY A 1 81 ? -6.148 17.950 7.617 1.00 93.31 81 GLY A N 1
ATOM 603 C CA . GLY A 1 81 ? -6.984 18.291 8.768 1.00 93.31 81 GLY A CA 1
ATOM 604 C C . GLY A 1 81 ? -8.359 17.616 8.741 1.00 93.31 81 GLY A C 1
ATOM 605 O O . GLY A 1 81 ? -8.851 17.171 9.781 1.00 93.31 81 GLY A O 1
ATOM 606 N N . ARG A 1 82 ? -8.986 17.507 7.563 1.00 94.50 82 ARG A N 1
ATOM 607 C CA . ARG A 1 82 ? -10.267 16.799 7.389 1.00 94.50 82 ARG A CA 1
ATOM 608 C C . ARG A 1 82 ? -10.119 15.299 7.612 1.00 94.50 82 ARG A C 1
ATOM 610 O O . ARG A 1 82 ? -10.904 14.734 8.371 1.00 94.50 82 ARG A O 1
ATOM 617 N N . LEU A 1 83 ? -9.103 14.684 7.007 1.00 90.38 83 LEU A N 1
ATOM 618 C CA . LEU A 1 83 ? -8.819 13.257 7.169 1.00 90.38 83 LEU A CA 1
ATOM 619 C C . LEU A 1 83 ? -8.501 12.917 8.628 1.00 90.38 83 LEU A C 1
ATOM 621 O O . LEU A 1 83 ? -9.037 11.949 9.156 1.00 90.38 83 LEU A O 1
ATOM 625 N N . HIS A 1 84 ? -7.716 13.749 9.318 1.00 90.62 84 HIS A N 1
ATOM 626 C CA . HIS A 1 84 ? -7.413 13.543 10.733 1.00 90.62 84 HIS A CA 1
ATOM 627 C C . HIS A 1 84 ? -8.678 13.543 11.601 1.00 90.62 84 HIS A C 1
ATOM 629 O O . HIS A 1 84 ? -8.855 12.656 12.432 1.00 90.62 84 HIS A O 1
ATOM 635 N N . ARG A 1 85 ? -9.600 14.489 11.377 1.00 92.94 85 ARG A N 1
ATOM 636 C CA . ARG A 1 85 ? -10.884 14.522 12.099 1.00 92.94 85 ARG A CA 1
ATOM 637 C C . ARG A 1 85 ? -11.755 13.303 11.804 1.00 92.94 85 ARG A C 1
ATOM 639 O O . ARG A 1 85 ? -12.376 12.787 12.725 1.00 92.94 85 ARG A O 1
ATOM 646 N N . ALA A 1 86 ? -11.794 12.849 10.552 1.00 88.81 86 ALA A N 1
ATOM 647 C CA . ALA A 1 86 ? -12.553 11.659 10.173 1.00 88.81 86 ALA A CA 1
ATOM 648 C C . ALA A 1 86 ? -12.000 10.386 10.842 1.00 88.81 86 ALA A C 1
ATOM 650 O O . ALA A 1 86 ? -12.769 9.532 11.274 1.00 88.81 86 ALA A O 1
ATOM 651 N N . LEU A 1 87 ? -10.673 10.289 10.977 1.00 88.19 87 LEU A N 1
ATOM 652 C CA . LEU A 1 87 ? -9.992 9.128 11.553 1.00 88.19 87 LEU A CA 1
ATOM 653 C C . LEU A 1 87 ? -9.884 9.158 13.085 1.00 88.19 87 LEU A C 1
ATOM 655 O O . LEU A 1 87 ? -9.622 8.122 13.684 1.00 88.19 87 LEU A O 1
ATOM 659 N N . ALA A 1 88 ? -10.112 10.300 13.741 1.00 89.94 88 ALA A N 1
ATOM 660 C CA . ALA A 1 88 ? -9.946 10.441 15.193 1.00 89.94 88 ALA A CA 1
ATOM 661 C C . ALA A 1 88 ? -10.827 9.491 16.032 1.00 89.94 88 ALA A C 1
ATOM 663 O O . ALA A 1 88 ? -10.515 9.235 17.190 1.00 89.94 88 ALA A O 1
ATOM 664 N N . GLY A 1 89 ? -11.928 8.988 15.464 1.00 84.62 89 GLY A N 1
ATOM 665 C CA . GLY A 1 89 ? -12.832 8.032 16.113 1.00 84.62 89 GLY A CA 1
ATOM 666 C C . GLY A 1 89 ? -12.670 6.580 15.655 1.00 84.62 89 GLY A C 1
ATOM 667 O O . GLY A 1 89 ? -13.552 5.773 15.936 1.00 84.62 89 GLY A O 1
ATOM 668 N N . VAL A 1 90 ? -11.619 6.262 14.896 1.00 84.69 90 VAL A N 1
ATOM 669 C CA . VAL A 1 90 ? -11.334 4.903 14.421 1.00 84.69 90 VAL A CA 1
ATOM 670 C C . VAL A 1 90 ? -10.480 4.180 15.459 1.00 84.69 90 VAL A C 1
ATOM 672 O O . VAL A 1 90 ? -9.402 4.652 15.817 1.00 84.69 90 VAL A O 1
ATOM 675 N N . GLU A 1 91 ? -10.951 3.028 15.933 1.00 83.81 91 GLU A N 1
ATOM 676 C CA . GLU A 1 91 ? -10.188 2.170 16.842 1.00 83.81 91 GLU A CA 1
ATOM 677 C C . GLU A 1 91 ? -9.093 1.389 16.101 1.00 83.81 91 GLU A C 1
ATOM 679 O O . GLU A 1 91 ? -9.196 1.103 14.906 1.00 83.81 91 GLU A O 1
ATOM 684 N N . SER A 1 92 ? -8.031 1.031 16.824 1.00 82.19 92 SER A N 1
ATOM 685 C CA . SER A 1 92 ? -7.006 0.115 16.322 1.00 82.19 92 SER A CA 1
ATOM 686 C C . SER A 1 92 ? -7.591 -1.269 16.043 1.00 82.19 92 SER A C 1
ATOM 688 O O . SER A 1 92 ? -8.406 -1.759 16.823 1.00 82.19 92 SER A O 1
ATOM 690 N N . PHE A 1 93 ? -7.102 -1.927 14.996 1.00 79.38 93 PHE A N 1
ATOM 691 C CA . PHE A 1 93 ? -7.505 -3.275 14.601 1.00 79.38 93 PHE A CA 1
ATOM 692 C C . PHE A 1 93 ? -6.280 -4.134 14.276 1.00 79.38 93 PHE A C 1
ATOM 694 O O . PHE A 1 93 ? -5.186 -3.619 14.034 1.00 79.38 93 PHE A O 1
ATOM 701 N N . GLU A 1 94 ? -6.481 -5.449 14.253 1.00 82.12 94 GLU A N 1
ATOM 702 C CA . GLU A 1 94 ? -5.480 -6.422 13.822 1.00 82.12 94 GLU A CA 1
ATOM 703 C C . GLU A 1 94 ? -5.840 -6.965 12.436 1.00 82.12 94 GLU A C 1
ATOM 705 O O . GLU A 1 94 ? -7.012 -7.116 12.097 1.00 82.12 94 GLU A O 1
ATOM 710 N N . ALA A 1 95 ? -4.826 -7.269 11.626 1.00 81.62 95 ALA A N 1
ATOM 711 C CA . ALA A 1 95 ? -5.010 -7.878 10.316 1.00 81.62 95 ALA A CA 1
ATOM 712 C C . ALA A 1 95 ? -3.963 -8.968 10.078 1.00 81.62 95 ALA A C 1
ATOM 714 O O . ALA A 1 95 ? -2.805 -8.855 10.479 1.00 81.62 95 ALA A O 1
ATOM 715 N N . THR A 1 96 ? -4.375 -10.016 9.379 1.00 84.31 96 THR A N 1
ATOM 716 C CA . THR A 1 96 ? -3.522 -11.109 8.913 1.00 84.31 96 THR A CA 1
ATOM 717 C C . THR A 1 96 ? -3.113 -10.862 7.468 1.00 84.31 96 THR A C 1
ATOM 719 O O . THR A 1 96 ? -3.922 -10.416 6.657 1.00 84.31 96 THR A O 1
ATOM 722 N N . CYS A 1 97 ? -1.860 -11.170 7.139 1.00 81.88 97 CYS A N 1
ATOM 723 C CA . CYS A 1 97 ? -1.358 -11.155 5.770 1.00 81.88 97 CYS A CA 1
ATOM 724 C C . CYS A 1 97 ? -1.545 -12.529 5.117 1.00 81.88 97 CYS A C 1
ATOM 726 O O . CYS A 1 97 ? -0.896 -13.499 5.506 1.00 81.88 97 CYS A O 1
ATOM 728 N N . ASP A 1 98 ? -2.414 -12.588 4.117 1.00 83.25 98 ASP A N 1
ATOM 729 C CA . ASP A 1 98 ? -2.622 -13.744 3.247 1.00 83.25 98 ASP A CA 1
ATOM 730 C C . ASP A 1 98 ? -1.522 -13.836 2.168 1.00 83.25 98 ASP A C 1
ATOM 732 O O . ASP A 1 98 ? -0.740 -12.898 1.994 1.00 83.25 98 ASP A O 1
ATOM 736 N N . PRO A 1 99 ? -1.437 -14.942 1.402 1.00 82.31 99 PRO A N 1
ATOM 737 C CA . PRO A 1 99 ? -0.458 -15.083 0.327 1.00 82.31 99 PRO A CA 1
ATOM 738 C C . PRO A 1 99 ? -0.464 -13.917 -0.674 1.00 82.31 99 PRO A C 1
ATOM 740 O O . PRO A 1 99 ? -1.497 -13.300 -0.949 1.00 82.31 99 PRO A O 1
ATOM 743 N N . ALA A 1 100 ? 0.704 -13.643 -1.261 1.00 85.50 100 ALA A N 1
ATOM 744 C CA . ALA A 1 100 ? 0.843 -12.617 -2.285 1.00 85.50 100 ALA A CA 1
ATOM 745 C C . ALA A 1 100 ? -0.002 -12.938 -3.531 1.00 85.50 100 ALA A C 1
ATOM 747 O O . ALA A 1 100 ? -0.112 -14.083 -3.969 1.00 85.50 100 ALA A O 1
ATOM 748 N N . THR A 1 101 ? -0.558 -11.892 -4.130 1.00 83.75 101 THR A N 1
ATOM 749 C CA . THR A 1 101 ? -1.336 -11.921 -5.367 1.00 83.75 101 THR A CA 1
ATOM 750 C C . THR A 1 101 ? -0.685 -11.015 -6.406 1.00 83.75 101 THR A C 1
ATOM 752 O O . THR A 1 101 ? -0.048 -10.016 -6.066 1.00 83.75 101 THR A O 1
ATOM 755 N N . VAL A 1 102 ? -0.827 -11.372 -7.682 1.00 84.44 102 VAL A N 1
ATOM 756 C CA . VAL A 1 102 ? -0.270 -10.612 -8.806 1.00 84.44 102 VAL A CA 1
ATOM 757 C C . VAL A 1 102 ? -1.422 -10.019 -9.604 1.00 84.44 102 VAL A C 1
ATOM 759 O O . VAL A 1 102 ? -2.270 -10.746 -10.118 1.00 84.44 102 VAL A O 1
ATOM 762 N N . GLY A 1 103 ? -1.455 -8.693 -9.684 1.00 79.06 103 GLY A N 1
ATOM 763 C CA . GLY A 1 103 ? -2.384 -7.933 -10.508 1.00 79.06 103 GLY A CA 1
ATOM 764 C C . GLY A 1 103 ? -1.705 -7.323 -11.741 1.00 79.06 103 GLY A C 1
ATOM 765 O O . GLY A 1 103 ? -0.486 -7.406 -11.892 1.00 79.06 103 GLY A O 1
ATOM 766 N N . PRO A 1 104 ? -2.472 -6.649 -12.616 1.00 72.25 104 PRO A N 1
ATOM 767 C CA . PRO A 1 104 ? -1.950 -6.055 -13.854 1.00 72.25 104 PRO A CA 1
ATOM 768 C C . PRO A 1 104 ? -0.889 -4.959 -13.668 1.00 72.25 104 PRO A C 1
ATOM 770 O O . PRO A 1 104 ? -0.226 -4.587 -14.630 1.00 72.25 104 PRO A O 1
ATOM 773 N N . SER A 1 105 ? -0.769 -4.385 -12.468 1.00 71.31 105 SER A N 1
ATOM 774 C CA . SER A 1 105 ? 0.152 -3.278 -12.175 1.00 71.31 105 SER A CA 1
ATOM 775 C C . SER A 1 105 ? 0.766 -3.346 -10.770 1.00 71.31 105 SER A C 1
ATOM 777 O O . SER A 1 105 ? 1.337 -2.362 -10.305 1.00 71.31 105 SER A O 1
ATOM 779 N N . SER A 1 106 ? 0.626 -4.471 -10.063 1.00 77.44 106 SER A N 1
ATOM 780 C CA . SER A 1 106 ? 1.182 -4.644 -8.720 1.00 77.44 106 SER A CA 1
ATOM 781 C C . SER A 1 106 ? 1.332 -6.113 -8.326 1.00 77.44 106 SER A C 1
ATOM 783 O O . SER A 1 106 ? 0.593 -6.982 -8.785 1.00 77.44 106 SER A O 1
ATOM 785 N N . VAL A 1 107 ? 2.268 -6.369 -7.415 1.00 82.69 107 VAL A N 1
ATOM 786 C CA . VAL A 1 107 ? 2.273 -7.557 -6.557 1.00 82.69 107 VAL A CA 1
ATOM 787 C C . VAL A 1 107 ? 1.875 -7.078 -5.166 1.00 82.69 107 VAL A C 1
ATOM 789 O O . VAL A 1 107 ? 2.504 -6.159 -4.640 1.00 82.69 107 VAL A O 1
ATOM 792 N N . SER A 1 108 ? 0.819 -7.643 -4.587 1.00 83.94 108 SER A N 1
ATOM 793 C CA . SER A 1 108 ? 0.284 -7.220 -3.289 1.00 83.94 108 SER A CA 1
ATOM 794 C C . SER A 1 108 ? 0.016 -8.406 -2.375 1.00 83.94 108 SER A C 1
ATOM 796 O O . SER A 1 108 ? -0.364 -9.486 -2.816 1.00 83.94 108 SER A O 1
ATOM 798 N N . VAL A 1 109 ? 0.199 -8.193 -1.078 1.00 83.69 109 VAL A N 1
ATOM 799 C CA . VAL A 1 109 ? -0.188 -9.134 -0.023 1.00 83.69 109 VAL A CA 1
ATOM 800 C C . VAL A 1 109 ? -1.608 -8.774 0.405 1.00 83.69 109 VAL A C 1
ATOM 802 O O . VAL A 1 109 ? -1.905 -7.596 0.610 1.00 83.69 109 VAL A O 1
ATOM 805 N N . ARG A 1 110 ? -2.505 -9.759 0.490 1.00 80.75 110 ARG A N 1
ATOM 806 C CA . ARG A 1 110 ? -3.890 -9.520 0.922 1.00 80.75 110 ARG A CA 1
ATOM 807 C C . ARG A 1 110 ? -3.939 -9.366 2.443 1.00 80.75 110 ARG A C 1
ATOM 809 O O . ARG A 1 110 ? -3.260 -10.103 3.147 1.00 80.75 110 ARG A O 1
ATOM 816 N N . LEU A 1 111 ? -4.756 -8.438 2.941 1.00 79.50 111 LEU A N 1
ATOM 817 C CA . LEU A 1 111 ? -5.028 -8.275 4.372 1.00 79.50 111 LEU A CA 1
ATOM 818 C C . LEU A 1 111 ? -6.421 -8.825 4.712 1.00 79.50 111 LEU A C 1
ATOM 820 O O . LEU A 1 111 ? -7.383 -8.520 4.011 1.00 79.50 111 LEU A O 1
ATOM 824 N N . VAL A 1 112 ? -6.521 -9.633 5.770 1.00 76.44 112 VAL A N 1
ATOM 825 C CA . VAL A 1 112 ? -7.743 -10.337 6.209 1.00 76.44 112 VAL A CA 1
ATOM 826 C C . VAL A 1 112 ? -7.943 -10.137 7.723 1.00 76.44 112 VAL A C 1
ATOM 828 O O . VAL A 1 112 ? -6.953 -10.198 8.448 1.00 76.44 112 VAL A O 1
ATOM 831 N N . PRO A 1 113 ? -9.173 -9.952 8.245 1.00 66.31 113 PRO A N 1
ATOM 832 C CA . PRO A 1 113 ? -10.454 -9.935 7.537 1.00 66.31 113 PRO A CA 1
ATOM 833 C C . PRO A 1 113 ? -10.658 -8.663 6.707 1.00 66.31 113 PRO A C 1
ATOM 835 O O . PRO A 1 113 ? -10.405 -7.553 7.162 1.00 66.31 113 PRO A O 1
ATOM 838 N N . GLU A 1 114 ? -11.202 -8.819 5.497 1.00 60.22 114 GLU A N 1
ATOM 839 C CA . GLU A 1 114 ? -11.631 -7.680 4.668 1.00 60.22 114 GLU A CA 1
ATOM 840 C C . GLU A 1 114 ? -12.738 -6.859 5.369 1.00 60.22 114 GLU A C 1
ATOM 842 O O . GLU A 1 114 ? -12.878 -5.660 5.142 1.00 60.22 114 GLU A O 1
ATOM 847 N N . ASN A 1 115 ? -13.505 -7.490 6.268 1.00 45.44 115 ASN A N 1
ATOM 848 C CA . ASN A 1 115 ? -14.678 -6.895 6.914 1.00 45.44 115 ASN A CA 1
ATOM 849 C C . ASN A 1 115 ? -14.362 -5.836 7.984 1.00 45.44 115 ASN A C 1
ATOM 851 O O . ASN A 1 115 ? -15.206 -4.970 8.213 1.00 45.44 115 ASN A O 1
ATOM 855 N N . ASP A 1 116 ? -13.158 -5.811 8.560 1.00 50.25 116 ASP A N 1
ATOM 856 C CA . ASP A 1 116 ? -12.755 -4.704 9.445 1.00 50.25 116 ASP A CA 1
ATOM 857 C C . ASP A 1 116 ? -12.343 -3.458 8.636 1.00 50.25 116 ASP A C 1
ATOM 859 O O . ASP A 1 116 ? -12.442 -2.330 9.122 1.00 50.25 116 ASP A O 1
ATOM 863 N N . PHE A 1 117 ? -12.034 -3.620 7.341 1.00 51.44 117 PHE A N 1
ATOM 864 C CA . PHE A 1 117 ? -11.937 -2.501 6.398 1.00 51.44 117 PHE A CA 1
ATOM 865 C C . PHE A 1 117 ? -13.317 -1.990 5.943 1.00 51.44 117 PHE A C 1
ATOM 867 O O . PHE A 1 117 ? -13.454 -0.809 5.616 1.00 51.44 117 PHE A O 1
ATOM 874 N N . ALA A 1 118 ? -14.372 -2.816 5.988 1.00 45.41 118 ALA A N 1
ATOM 875 C CA . ALA A 1 118 ? -15.732 -2.394 5.634 1.00 45.41 118 ALA A CA 1
ATOM 876 C C . ALA A 1 118 ? -16.335 -1.395 6.648 1.00 45.41 118 ALA A C 1
ATOM 878 O O . ALA A 1 118 ? -17.093 -0.498 6.264 1.00 45.41 118 ALA A O 1
ATOM 879 N N . MET A 1 119 ? -15.934 -1.472 7.925 1.00 46.16 119 MET A N 1
ATOM 880 C CA . MET A 1 119 ? -16.294 -0.489 8.962 1.00 46.16 119 MET A CA 1
ATOM 881 C C . MET A 1 119 ? -15.687 0.906 8.709 1.00 46.16 119 MET A C 1
ATOM 883 O O . MET A 1 119 ? -16.249 1.906 9.157 1.00 46.16 119 MET A O 1
ATOM 887 N N . LEU A 1 120 ? -14.596 0.995 7.937 1.00 47.88 120 LEU A N 1
ATOM 888 C CA . LEU A 1 120 ? -13.982 2.260 7.508 1.00 47.88 120 LEU A CA 1
ATOM 889 C C . LEU A 1 120 ? -14.674 2.868 6.279 1.00 47.88 120 LEU A C 1
ATOM 891 O O . LEU A 1 120 ? -14.747 4.089 6.160 1.00 47.88 120 LEU A O 1
ATOM 895 N N . SER A 1 121 ? -15.243 2.041 5.397 1.00 44.12 121 SER A N 1
ATOM 896 C CA . SER A 1 121 ? -15.975 2.505 4.206 1.00 44.12 121 SER A CA 1
ATOM 897 C C . SER A 1 121 ? -17.411 2.980 4.471 1.00 44.12 121 SER A C 1
ATOM 899 O O . SER A 1 121 ? -18.027 3.560 3.585 1.00 44.12 121 SER A O 1
ATOM 901 N N . GLY A 1 122 ? -17.958 2.750 5.670 1.00 38.66 122 GLY A N 1
ATOM 902 C CA . GLY A 1 122 ? -19.345 3.095 6.018 1.00 38.66 122 GLY A CA 1
ATOM 903 C C . GLY A 1 122 ? -19.556 4.483 6.638 1.00 38.66 122 GLY A C 1
ATOM 904 O O . GLY A 1 122 ? -20.661 4.768 7.099 1.00 38.66 122 GLY A O 1
ATOM 905 N N . ARG A 1 123 ? -18.515 5.326 6.727 1.00 42.94 123 ARG A N 1
ATOM 906 C CA . ARG A 1 123 ? -18.566 6.634 7.417 1.00 42.94 123 ARG A CA 1
ATOM 907 C C . ARG A 1 123 ? -18.100 7.830 6.576 1.00 42.94 123 ARG A C 1
ATOM 909 O O . ARG A 1 123 ? -17.843 8.891 7.145 1.00 42.94 123 ARG A O 1
ATOM 916 N N . VAL A 1 124 ? -18.022 7.679 5.254 1.00 39.19 124 VAL A N 1
ATOM 917 C CA . VAL A 1 124 ? -17.746 8.783 4.319 1.00 39.19 124 VAL A CA 1
ATOM 918 C C . VAL A 1 124 ? -18.853 8.880 3.287 1.00 39.19 124 VAL A C 1
ATOM 920 O O . VAL A 1 124 ? -19.225 7.817 2.748 1.00 39.19 124 VAL A O 1
#

Secondary structure (DSSP, 8-state):
--THHHHHHT-PPPTT---EEEEE---HHHHHHHHHHHHHHHHT-TT--PPPGGG--EEEEEE-SS-GGG--HHHHHHHHHHHHHHHTTPPP---EEEEEEEETTEEEEEEE-HHHHHHHHT--

Nearest PDB structures (foldseek):
  3zqn-assembly1_I  TM=2.420E-01  e=2.038E+00  Bacillus phage SF6
  3zqm-assembly1_H  TM=2.593E-01  e=3.809E+00  Bacillus phage SF6
  3zqo-assembly2_Q  TM=2.640E-01  e=4.595E+00  Bacillus phage SF6
  3zqm-assembly1_I  TM=2.598E-01  e=5.544E+00  Bacillus phage SF6

Radius of gyration: 16.7 Å; Cα contacts (8 Å, |Δi|>4): 99; chains: 1; bounding box: 34×40×42 Å

Foldseek 3Di:
DPCLLLLLQQDDDPPLFDFDFDWAAPDLVVCVVVLVVCVVVQVVDPSHDDDDSVPDTGTLGTDDDDTPSPDDPVNVVVVVVVVCVLCVPPDDDDWDWADWDDDSHDIDTDTPPPVSSVVSVPRD

Mean predicted aligned error: 9.07 Å

Sequence (124 aa):
MDTSGLDRLCTRWPAGETKLHVYFVPDPAQITPLAHACRPVIDELPCLARQPDVWLHATMMAVDGTPGSALTGADHADLAGRLHRALAGVESFEATCDPATVGPSSVSVRLVPENDFAMLSGRV